Protein AF-A0A2V6D5V5-F1 (afdb_monomer)

Secondary structure (DSSP, 8-state):
-HHHHHHHHHTTS---EEEEETTEEEEE-----TT--HHHHHHHHHHHHHHHHHHHHHT--

pLDDT: mean 92.93, std 8.68, range [48.59, 97.62]

Sequence (61 aa):
NSRIVESINQSGRAYLNQTKLRGQTVIRLGLGNILTTEKHLRDAWELIREAARSVSSSSRA

Mean predicted aligned error: 3.43 Å

Nearest PDB structures (foldseek):
  6khp-assembly1_B-2  TM=9.506E-01  e=1.532E-03  Oryza sativa Japonica Group
  3rch-assembly1_B  TM=9.468E-01  e=2.772E-02  Homo sapiens
  8ora-assembly1_A-2  TM=9.610E-01  e=3.408E-02  Homo sapiens
  3k40-assembly1_B  TM=9.003E-01  e=1.027E-01  Drosophila melanogaster
  2qma-assembly1_A  TM=8.821E-01  e=1.910E-01  Vibrio parahaemolyticus RIMD 2210633

Structure (mmCIF, N/CA/C/O backbone):
data_AF-A0A2V6D5V5-F1
#
_entry.id   AF-A0A2V6D5V5-F1
#
loop_
_atom_site.group_PDB
_atom_site.id
_atom_site.type_symbol
_atom_site.label_atom_id
_atom_site.label_alt_id
_atom_site.label_comp_id
_atom_site.label_asym_id
_atom_site.label_entity_id
_atom_site.label_seq_id
_atom_site.pdbx_PDB_ins_code
_atom_site.Cartn_x
_atom_site.Cartn_y
_atom_site.Cartn_z
_atom_site.occupancy
_atom_site.B_iso_or_equiv
_atom_site.auth_seq_id
_atom_site.auth_comp_id
_atom_site.auth_asym_id
_atom_site.auth_atom_id
_atom_site.pdbx_PDB_model_num
ATOM 1 N N . ASN A 1 1 ? -8.275 -1.852 8.926 1.00 91.94 1 ASN A N 1
ATOM 2 C CA . ASN A 1 1 ? -8.043 -1.766 7.464 1.00 91.94 1 ASN A CA 1
ATOM 3 C C . ASN A 1 1 ? -7.973 -0.335 6.948 1.00 91.94 1 ASN A C 1
ATOM 5 O O . ASN A 1 1 ? -6.934 -0.007 6.403 1.00 91.94 1 ASN A O 1
ATOM 9 N N . SER A 1 2 ? -8.963 0.543 7.162 1.00 94.75 2 SER A N 1
ATOM 10 C CA . SER A 1 2 ? -8.891 1.920 6.617 1.00 94.75 2 SER A CA 1
ATOM 11 C C . SER A 1 2 ? -7.683 2.728 7.095 1.00 94.75 2 SER A C 1
ATOM 13 O O . SER A 1 2 ? -6.931 3.218 6.265 1.00 94.75 2 SER A O 1
ATOM 15 N N . ARG A 1 3 ? -7.394 2.718 8.403 1.00 95.69 3 ARG A N 1
ATOM 16 C CA . ARG A 1 3 ? -6.185 3.359 8.959 1.00 95.69 3 ARG A CA 1
ATOM 17 C C . ARG A 1 3 ? -4.870 2.827 8.368 1.00 95.69 3 ARG A C 1
ATOM 19 O O . ARG A 1 3 ? -3.913 3.574 8.232 1.00 95.69 3 ARG A O 1
ATOM 26 N N . ILE A 1 4 ? -4.826 1.539 8.008 1.00 96.44 4 ILE A N 1
ATOM 27 C CA . ILE A 1 4 ? -3.645 0.920 7.379 1.00 96.44 4 ILE A CA 1
ATOM 28 C C . ILE A 1 4 ? -3.448 1.508 5.978 1.00 96.44 4 ILE A C 1
ATOM 30 O O . ILE A 1 4 ? -2.348 1.923 5.636 1.00 96.44 4 ILE A O 1
ATOM 34 N N . VAL A 1 5 ? -4.521 1.581 5.185 1.00 96.56 5 VAL A N 1
ATOM 35 C CA . VAL A 1 5 ? -4.485 2.150 3.828 1.00 96.56 5 VAL A CA 1
ATOM 36 C C . VAL A 1 5 ? -4.130 3.634 3.858 1.00 96.56 5 VAL A C 1
ATOM 38 O O . VAL A 1 5 ? -3.279 4.063 3.087 1.00 96.56 5 VAL A O 1
ATOM 41 N N . GLU A 1 6 ? -4.725 4.404 4.769 1.00 95.88 6 GLU A N 1
ATOM 42 C CA . GLU A 1 6 ? -4.413 5.827 4.950 1.00 95.88 6 GLU A 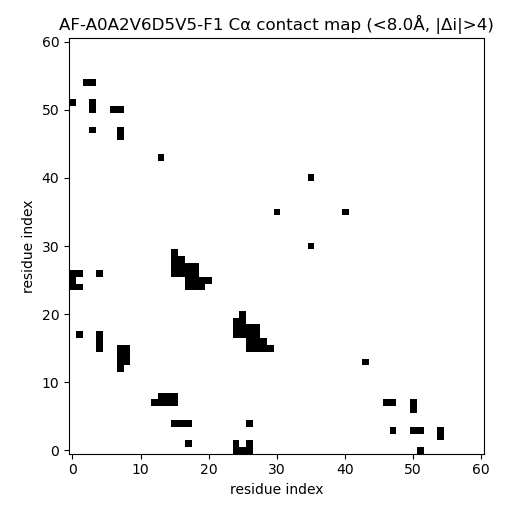CA 1
ATOM 43 C C . GLU A 1 6 ? -2.940 6.045 5.305 1.00 95.88 6 GLU A C 1
ATOM 45 O O . GLU A 1 6 ? -2.274 6.834 4.643 1.00 95.88 6 GLU A O 1
ATOM 50 N N . SER A 1 7 ? -2.408 5.297 6.278 1.00 95.81 7 SER A N 1
ATOM 51 C CA . SER A 1 7 ? -1.000 5.391 6.683 1.00 95.81 7 SER A CA 1
ATOM 52 C C . SER A 1 7 ? -0.038 5.065 5.534 1.00 95.81 7 SER A C 1
ATOM 54 O O . SER A 1 7 ? 0.929 5.793 5.309 1.00 95.81 7 SER A O 1
ATOM 56 N N . ILE A 1 8 ? -0.320 4.012 4.761 1.00 96.56 8 ILE A N 1
ATOM 57 C CA . ILE A 1 8 ? 0.513 3.630 3.613 1.00 96.56 8 ILE A CA 1
ATOM 58 C C . ILE A 1 8 ? 0.451 4.698 2.519 1.00 96.56 8 ILE A C 1
ATOM 60 O O . ILE A 1 8 ? 1.500 5.123 2.037 1.00 96.56 8 ILE A O 1
ATOM 64 N N . ASN A 1 9 ? -0.742 5.181 2.167 1.00 96.81 9 ASN A N 1
ATOM 65 C CA . ASN A 1 9 ? -0.897 6.196 1.125 1.00 96.81 9 ASN A CA 1
ATOM 66 C C . ASN A 1 9 ? -0.244 7.531 1.531 1.00 96.81 9 ASN A C 1
ATOM 68 O O . ASN A 1 9 ? 0.388 8.172 0.695 1.00 96.81 9 ASN A O 1
ATOM 72 N N . GLN A 1 10 ? -0.325 7.921 2.808 1.00 96.44 10 GLN A N 1
ATOM 73 C CA . GLN A 1 10 ? 0.368 9.101 3.345 1.00 96.44 10 GLN A CA 1
ATOM 74 C C . GLN A 1 10 ? 1.894 8.968 3.295 1.00 96.44 10 GLN A C 1
ATOM 76 O O . GLN A 1 10 ? 2.582 9.968 3.120 1.00 96.44 10 GLN A O 1
ATOM 81 N N . SER A 1 11 ? 2.433 7.748 3.408 1.00 94.50 11 SER A N 1
ATOM 82 C CA . SER A 1 11 ? 3.880 7.519 3.295 1.00 94.50 11 SER A CA 1
ATOM 83 C C . SER A 1 11 ? 4.431 7.763 1.885 1.00 94.50 11 SER A C 1
ATOM 85 O O . SER A 1 11 ? 5.644 7.869 1.718 1.00 94.50 11 SER A O 1
ATOM 87 N N . GLY A 1 12 ? 3.573 7.769 0.856 1.00 94.62 12 GLY A N 1
ATOM 88 C CA . GLY A 1 12 ? 3.970 7.881 -0.551 1.00 94.62 12 GLY A CA 1
ATOM 89 C C . GLY A 1 12 ? 4.734 6.671 -1.111 1.00 94.62 12 GLY A C 1
ATOM 90 O O . GLY A 1 12 ? 5.034 6.643 -2.301 1.00 94.62 12 GLY A O 1
ATOM 91 N N . ARG A 1 13 ? 5.037 5.652 -0.292 1.00 93.25 13 ARG A N 1
ATOM 92 C CA . ARG A 1 13 ? 5.827 4.475 -0.703 1.00 93.25 13 ARG A CA 1
ATOM 93 C C .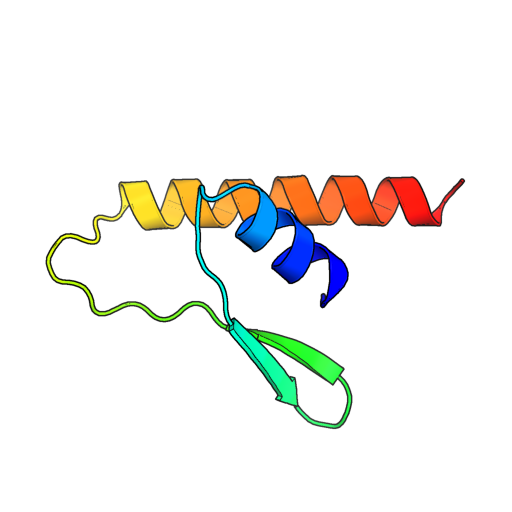 ARG A 1 13 ? 5.031 3.468 -1.534 1.00 93.25 13 ARG A C 1
ATOM 95 O O . ARG A 1 13 ? 5.616 2.714 -2.304 1.00 93.25 13 ARG A O 1
ATOM 102 N N . ALA A 1 14 ? 3.713 3.435 -1.360 1.00 94.94 14 ALA A N 1
ATOM 103 C CA . ALA A 1 14 ? 2.790 2.630 -2.147 1.00 94.94 14 ALA A CA 1
ATOM 104 C C . ALA A 1 14 ? 1.409 3.294 -2.155 1.00 94.94 14 ALA A C 1
ATOM 106 O O . ALA A 1 14 ? 1.065 4.025 -1.227 1.00 94.94 14 ALA A O 1
ATOM 107 N N . TYR A 1 15 ? 0.612 3.004 -3.183 1.00 95.19 15 TYR A N 1
ATOM 108 C CA . TYR A 1 15 ? -0.781 3.434 -3.250 1.00 95.19 15 TYR A CA 1
ATOM 109 C C . TYR A 1 15 ? -1.704 2.217 -3.255 1.00 95.19 15 TYR A C 1
ATOM 111 O O . TYR A 1 15 ? -1.647 1.377 -4.155 1.00 95.19 15 TYR A O 1
ATOM 119 N N . LEU A 1 16 ? -2.549 2.115 -2.233 1.00 95.81 16 LEU A N 1
ATOM 120 C CA . LEU A 1 16 ? -3.518 1.042 -2.062 1.00 95.81 16 LEU A CA 1
ATOM 121 C C . LEU A 1 16 ? -4.937 1.591 -2.134 1.00 95.81 16 LEU A C 1
ATOM 123 O O . LEU A 1 16 ? -5.241 2.678 -1.640 1.00 95.81 16 LEU A O 1
ATOM 127 N N . ASN A 1 17 ? -5.826 0.779 -2.698 1.00 95.44 17 ASN A N 1
ATOM 128 C CA . ASN A 1 17 ? -7.256 1.038 -2.669 1.00 95.44 17 ASN A CA 1
ATOM 129 C C . ASN A 1 17 ? -7.909 0.252 -1.528 1.00 95.44 17 ASN A C 1
ATOM 131 O O . ASN A 1 17 ? -7.404 -0.778 -1.080 1.00 95.44 17 ASN A O 1
ATOM 135 N N . GLN A 1 18 ? -9.087 0.698 -1.102 1.00 95.94 18 GLN A N 1
ATO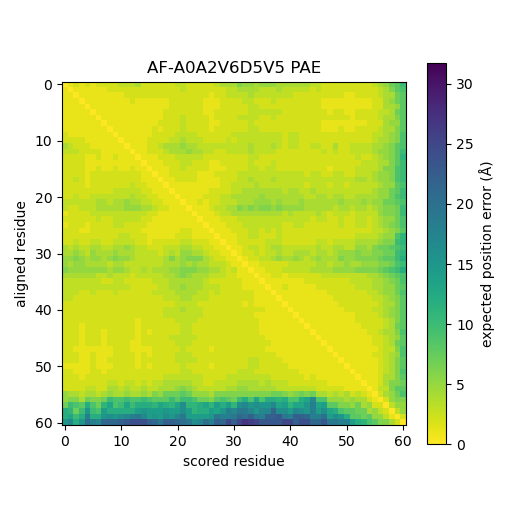M 136 C CA . GLN A 1 18 ? -9.954 -0.063 -0.208 1.00 95.94 18 GLN A CA 1
ATOM 137 C C . GLN A 1 18 ? -11.358 -0.175 -0.790 1.00 95.94 18 GLN A C 1
ATOM 139 O O . GLN A 1 18 ? -11.788 0.668 -1.573 1.00 95.94 18 GLN A O 1
ATOM 144 N N . THR A 1 19 ? -12.076 -1.219 -0.397 1.00 96.31 19 THR A N 1
ATOM 145 C CA . THR A 1 19 ? -13.497 -1.379 -0.720 1.00 96.31 19 THR A CA 1
ATOM 146 C C . THR A 1 19 ? -14.243 -2.005 0.454 1.00 96.31 19 THR A C 1
ATOM 148 O O . THR A 1 19 ? -13.632 -2.437 1.435 1.00 96.31 19 THR A O 1
ATOM 151 N N . LYS A 1 20 ? -15.573 -2.026 0.378 1.00 97.06 20 LYS A N 1
ATOM 152 C CA . LYS A 1 20 ? -16.444 -2.693 1.344 1.00 97.06 20 LYS A CA 1
ATOM 153 C C . LYS A 1 20 ? -16.920 -4.017 0.761 1.00 97.06 20 LYS A C 1
ATOM 155 O O . LYS A 1 20 ? -17.610 -4.035 -0.250 1.00 97.06 20 LYS A O 1
ATOM 160 N N . LEU A 1 21 ? -16.595 -5.119 1.429 1.00 97.25 21 LEU A N 1
ATOM 161 C CA . LEU A 1 21 ? -17.169 -6.432 1.147 1.00 97.25 21 LEU A CA 1
ATOM 162 C C . LEU A 1 21 ? -17.963 -6.876 2.370 1.00 97.25 21 LEU A C 1
ATOM 164 O O . LEU A 1 21 ? -17.407 -6.992 3.460 1.00 97.25 21 LEU A O 1
ATOM 168 N N . ARG A 1 22 ? -19.276 -7.083 2.199 1.00 96.44 22 ARG A N 1
ATOM 169 C CA . ARG A 1 22 ? -20.198 -7.467 3.287 1.00 96.44 22 ARG A CA 1
ATOM 170 C C . ARG A 1 22 ? -20.064 -6.558 4.525 1.00 96.44 22 ARG A C 1
ATOM 172 O O . ARG A 1 22 ? -19.943 -7.029 5.649 1.00 96.44 22 ARG A O 1
A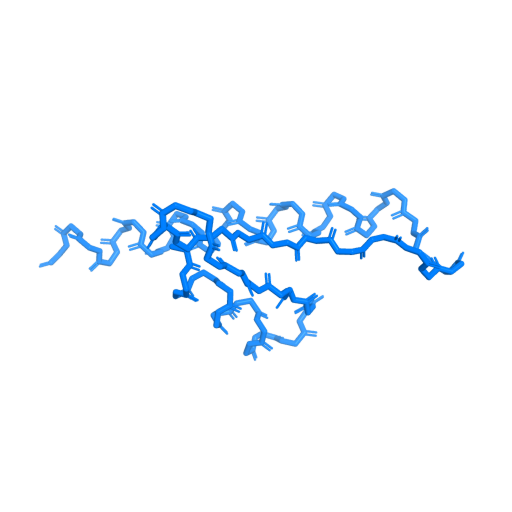TOM 179 N N . GLY A 1 23 ? -19.993 -5.243 4.302 1.00 95.94 23 GLY A N 1
ATOM 180 C CA . GLY A 1 23 ? -19.828 -4.229 5.357 1.00 95.94 23 GLY A CA 1
ATOM 181 C C . GLY A 1 23 ? -18.405 -4.081 5.920 1.00 95.94 23 GLY A C 1
ATOM 182 O O . GLY A 1 23 ? -18.089 -3.059 6.533 1.00 95.94 23 GLY A O 1
ATOM 183 N N . GLN A 1 24 ? -17.504 -5.028 5.657 1.00 96.38 24 GLN A N 1
ATOM 184 C CA . GLN A 1 24 ? -16.125 -4.984 6.141 1.00 96.38 24 GLN A CA 1
ATOM 185 C C . GLN A 1 24 ? -15.220 -4.233 5.161 1.00 96.38 24 GLN A C 1
ATOM 187 O O . GLN A 1 24 ? -15.283 -4.445 3.950 1.00 96.38 24 GLN A O 1
ATOM 192 N N . THR A 1 25 ? -14.361 -3.346 5.674 1.00 95.88 25 THR A N 1
ATOM 193 C CA . THR A 1 25 ? -13.319 -2.722 4.845 1.00 95.88 25 THR A CA 1
ATOM 194 C C . THR A 1 25 ? -12.271 -3.768 4.495 1.00 95.88 25 THR A C 1
ATOM 196 O O . THR A 1 25 ? -11.649 -4.322 5.398 1.00 95.88 25 THR A O 1
ATOM 199 N N . VAL A 1 26 ? -11.994 -3.958 3.211 1.00 97.00 26 VAL A N 1
ATOM 200 C CA . VAL A 1 26 ? -10.902 -4.798 2.707 1.00 97.00 26 VAL A CA 1
ATOM 201 C C . VAL A 1 26 ? -9.887 -3.956 1.937 1.00 97.00 26 VAL A C 1
ATOM 203 O O . VAL A 1 26 ? -10.240 -2.942 1.331 1.00 97.00 26 VAL A O 1
ATOM 206 N N . ILE A 1 27 ? -8.623 -4.373 1.979 1.00 96.38 27 ILE A N 1
ATOM 207 C CA . ILE A 1 27 ? -7.523 -3.748 1.234 1.00 96.38 27 ILE A CA 1
ATOM 208 C C . ILE A 1 27 ? -7.448 -4.403 -0.146 1.00 96.38 27 ILE A C 1
ATOM 210 O O . ILE A 1 27 ? -7.552 -5.624 -0.254 1.00 96.38 27 ILE A O 1
ATOM 214 N N . ARG A 1 28 ? -7.258 -3.602 -1.198 1.00 95.88 28 ARG A N 1
ATOM 215 C CA . ARG A 1 28 ? -7.084 -4.072 -2.574 1.00 95.88 28 ARG A CA 1
ATOM 216 C C . ARG A 1 28 ? -5.760 -3.568 -3.141 1.00 95.88 28 ARG A C 1
ATOM 218 O O . ARG A 1 28 ? -5.561 -2.361 -3.277 1.00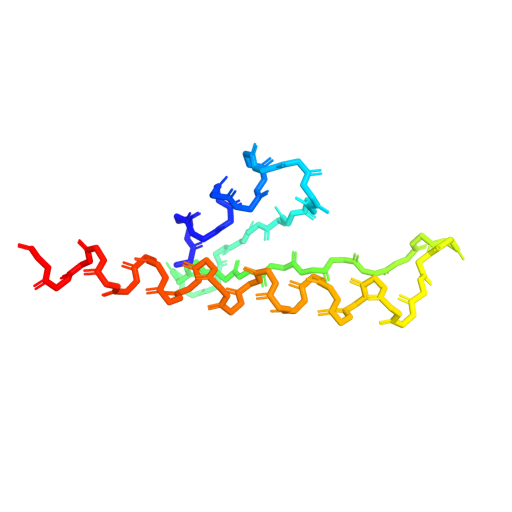 95.88 28 ARG A O 1
ATOM 225 N N . LEU A 1 29 ? -4.900 -4.507 -3.528 1.00 92.75 29 LEU A N 1
ATOM 226 C CA . LEU A 1 29 ? -3.667 -4.257 -4.271 1.00 92.75 29 LEU A CA 1
ATOM 227 C C . LEU A 1 29 ? -3.903 -4.611 -5.745 1.00 92.75 29 LEU A C 1
ATOM 229 O O . LEU A 1 29 ? -4.210 -5.757 -6.060 1.00 92.75 29 LEU A O 1
ATOM 233 N N . GLY A 1 30 ? -3.812 -3.620 -6.632 1.00 90.69 30 GLY A N 1
ATOM 234 C CA . GLY A 1 30 ? -3.909 -3.829 -8.077 1.00 90.69 30 GLY A CA 1
ATOM 235 C C . GLY A 1 30 ? -2.522 -4.023 -8.681 1.00 90.69 30 GLY A C 1
ATOM 236 O O . GLY A 1 30 ? -1.657 -3.172 -8.493 1.00 90.69 30 GLY A O 1
ATOM 237 N N . LEU A 1 31 ? -2.320 -5.119 -9.408 1.00 90.12 31 LEU A N 1
ATOM 238 C CA . LEU A 1 31 ? -1.087 -5.406 -10.143 1.00 90.12 31 LEU A CA 1
ATOM 239 C C . LEU A 1 31 ? -1.382 -5.326 -11.642 1.00 90.12 31 LEU A C 1
ATOM 241 O O . LEU A 1 31 ? -2.402 -5.842 -12.090 1.00 90.12 31 LEU A O 1
ATOM 245 N N . GLY A 1 32 ? -0.513 -4.667 -12.408 1.00 88.81 32 GLY A N 1
ATOM 246 C CA . GLY A 1 32 ? -0.738 -4.478 -13.848 1.00 88.81 32 GLY A CA 1
ATOM 247 C C . GLY A 1 32 ? 0.157 -3.444 -14.527 1.00 88.81 32 GLY A C 1
ATOM 248 O O . GLY A 1 32 ? 0.138 -3.340 -15.748 1.00 88.81 32 GLY A O 1
ATOM 249 N N . ASN A 1 33 ? 0.958 -2.688 -13.771 1.00 92.56 33 ASN A N 1
ATOM 250 C CA . ASN A 1 33 ? 1.997 -1.848 -14.359 1.00 92.56 33 ASN A CA 1
ATOM 251 C C . ASN A 1 33 ? 3.161 -2.736 -14.833 1.00 92.56 33 ASN A C 1
ATOM 253 O O . ASN A 1 33 ? 3.663 -3.558 -14.069 1.00 92.56 33 ASN A O 1
ATOM 257 N N . ILE A 1 34 ? 3.602 -2.553 -16.080 1.00 95.81 34 ILE A N 1
ATOM 258 C CA . ILE A 1 34 ? 4.674 -3.345 -16.703 1.00 95.81 34 ILE A CA 1
ATOM 259 C C . ILE A 1 34 ? 6.030 -3.208 -15.994 1.00 95.81 34 ILE A C 1
ATOM 261 O O . ILE A 1 34 ? 6.867 -4.098 -16.081 1.00 95.81 34 ILE A O 1
ATOM 265 N N . LEU A 1 35 ? 6.241 -2.115 -15.256 1.00 96.62 35 LEU A N 1
ATOM 266 C CA . LEU A 1 35 ? 7.452 -1.884 -14.465 1.00 96.62 35 LEU A CA 1
ATOM 267 C C . LEU A 1 35 ? 7.368 -2.497 -13.057 1.00 96.62 35 LEU A C 1
ATOM 269 O O . LEU A 1 35 ? 8.316 -2.410 -12.273 1.00 96.62 35 LEU A O 1
ATOM 273 N N . THR A 1 36 ? 6.234 -3.097 -12.687 1.00 95.69 36 THR A N 1
ATOM 274 C CA . THR A 1 36 ? 6.094 -3.773 -11.399 1.00 95.69 36 THR A CA 1
ATOM 275 C C . THR A 1 36 ? 6.897 -5.074 -11.398 1.00 95.69 36 THR A C 1
ATOM 277 O O . THR A 1 36 ? 6.659 -5.964 -12.205 1.00 95.69 36 THR A O 1
ATOM 280 N N . THR A 1 37 ? 7.823 -5.205 -10.448 1.00 96.38 37 THR A N 1
ATOM 281 C CA . THR A 1 37 ? 8.639 -6.405 -10.243 1.00 96.38 37 THR A CA 1
ATOM 282 C C . THR A 1 37 ? 8.235 -7.110 -8.953 1.00 96.38 37 THR A C 1
ATOM 284 O O . THR A 1 37 ? 7.578 -6.533 -8.085 1.00 96.38 37 THR A O 1
ATOM 287 N N . GLU A 1 38 ? 8.696 -8.345 -8.769 1.00 96.12 38 GLU A N 1
ATOM 288 C CA . GLU A 1 38 ? 8.493 -9.107 -7.532 1.00 96.12 38 GLU A CA 1
ATOM 289 C C . GLU A 1 38 ? 9.048 -8.385 -6.287 1.00 96.12 38 GLU A C 1
ATOM 291 O O . GLU A 1 38 ? 8.479 -8.477 -5.198 1.00 96.12 38 GLU A O 1
ATOM 296 N N . LYS A 1 39 ? 10.125 -7.601 -6.447 1.00 96.69 39 LYS A N 1
ATOM 297 C CA . LYS A 1 39 ? 10.650 -6.753 -5.371 1.00 96.69 39 LYS A CA 1
ATOM 298 C C . LYS A 1 39 ? 9.607 -5.736 -4.901 1.00 96.69 39 LYS A C 1
ATOM 300 O O . LYS A 1 39 ? 9.425 -5.591 -3.698 1.00 96.69 39 LYS A O 1
ATOM 305 N N . HIS A 1 40 ? 8.881 -5.094 -5.818 1.00 95.69 40 HIS A N 1
ATOM 306 C CA . HIS A 1 40 ? 7.825 -4.146 -5.453 1.00 95.69 40 HIS A CA 1
ATOM 307 C C . HIS A 1 40 ? 6.681 -4.826 -4.684 1.00 95.69 40 HIS A C 1
ATOM 309 O O . HIS A 1 40 ? 6.136 -4.234 -3.756 1.00 95.69 40 HIS A O 1
ATOM 315 N N . LEU A 1 41 ? 6.343 -6.079 -5.020 1.00 94.44 41 LEU A N 1
ATOM 316 C CA . LEU A 1 41 ? 5.335 -6.853 -4.285 1.00 94.44 41 LEU A CA 1
ATOM 317 C C . LEU A 1 41 ? 5.798 -7.167 -2.859 1.00 94.44 41 LEU A C 1
ATOM 319 O O . LEU A 1 41 ? 5.026 -6.983 -1.918 1.00 94.44 41 LEU A O 1
ATOM 323 N N . ARG A 1 42 ? 7.052 -7.609 -2.693 1.00 96.69 42 ARG A N 1
ATOM 324 C CA . ARG A 1 42 ? 7.649 -7.836 -1.368 1.00 96.69 42 ARG A CA 1
ATOM 325 C C . ARG A 1 42 ? 7.640 -6.563 -0.530 1.00 96.69 42 ARG A C 1
ATOM 327 O O . ARG A 1 42 ? 7.142 -6.584 0.590 1.00 96.69 42 ARG A O 1
ATOM 334 N N . ASP A 1 43 ? 8.121 -5.459 -1.093 1.00 95.94 43 ASP A N 1
ATOM 335 C CA . ASP A 1 43 ? 8.205 -4.178 -0.390 1.00 95.94 43 ASP A CA 1
ATOM 336 C C . ASP A 1 43 ? 6.801 -3.675 0.019 1.00 95.94 43 ASP A C 1
ATOM 338 O O . ASP A 1 43 ? 6.606 -3.227 1.151 1.00 95.94 43 ASP A O 1
ATOM 342 N N . ALA A 1 44 ? 5.794 -3.813 -0.855 1.00 95.12 44 ALA A N 1
ATOM 343 C CA . ALA A 1 44 ? 4.402 -3.479 -0.536 1.00 95.12 44 ALA A CA 1
ATOM 344 C C . ALA A 1 44 ? 3.812 -4.382 0.561 1.00 95.12 44 ALA A C 1
ATOM 346 O O . ALA A 1 44 ? 3.069 -3.907 1.421 1.00 95.12 44 ALA A O 1
ATOM 347 N N . TRP A 1 45 ? 4.140 -5.676 0.556 1.00 96.06 45 TRP A N 1
ATOM 348 C CA . TRP A 1 45 ? 3.695 -6.603 1.592 1.00 96.06 45 TRP A CA 1
ATOM 349 C C . TRP A 1 45 ? 4.292 -6.263 2.960 1.00 96.06 45 TRP A C 1
ATOM 351 O O . TRP A 1 45 ? 3.558 -6.213 3.948 1.00 96.06 45 TRP A O 1
ATOM 361 N N . GLU A 1 46 ? 5.588 -5.954 3.022 1.00 97.62 46 GLU A N 1
ATOM 362 C CA . GLU A 1 46 ? 6.235 -5.522 4.264 1.00 97.62 46 GLU A CA 1
ATOM 363 C C . GLU A 1 46 ? 5.612 -4.244 4.824 1.00 97.62 46 GLU A C 1
ATOM 365 O O . GLU A 1 46 ? 5.243 -4.205 6.000 1.00 97.62 46 GLU A O 1
ATOM 370 N N . LEU A 1 47 ? 5.378 -3.251 3.961 1.00 96.50 47 LEU A N 1
ATOM 371 C CA . LEU A 1 47 ? 4.683 -2.012 4.314 1.00 96.50 47 LEU A CA 1
ATOM 372 C C . LEU A 1 47 ? 3.309 -2.267 4.946 1.00 96.50 47 LEU A C 1
ATOM 374 O O . LEU A 1 47 ? 2.966 -1.664 5.965 1.00 96.50 47 LEU A O 1
ATOM 378 N N . ILE A 1 48 ? 2.529 -3.193 4.380 1.00 96.25 48 ILE A N 1
ATOM 379 C CA . ILE A 1 48 ? 1.224 -3.581 4.931 1.00 96.25 48 ILE A CA 1
ATOM 380 C C . ILE A 1 48 ? 1.377 -4.192 6.327 1.00 96.25 48 ILE A C 1
ATOM 382 O O . ILE A 1 48 ? 0.620 -3.836 7.234 1.00 96.25 48 ILE A O 1
ATOM 386 N N . ARG A 1 49 ? 2.357 -5.081 6.532 1.00 97.06 49 ARG A N 1
ATOM 387 C CA . ARG A 1 49 ? 2.598 -5.719 7.839 1.00 97.06 49 ARG A CA 1
ATOM 388 C C . ARG A 1 49 ? 3.083 -4.730 8.894 1.00 97.06 49 ARG A C 1
ATOM 390 O O . ARG A 1 49 ? 2.698 -4.838 10.057 1.00 97.06 49 ARG A O 1
ATOM 397 N N . GLU A 1 50 ? 3.941 -3.788 8.523 1.00 96.94 50 GLU A N 1
ATOM 398 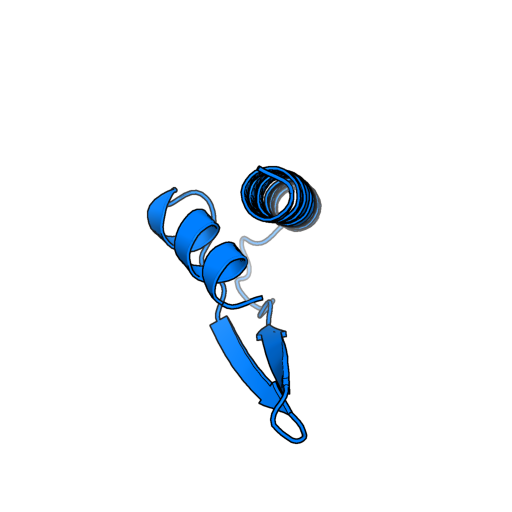C CA . GLU A 1 50 ? 4.415 -2.714 9.403 1.00 96.94 50 GLU A CA 1
ATOM 399 C C . GLU A 1 50 ? 3.263 -1.808 9.845 1.00 96.94 50 GLU A C 1
ATOM 401 O O . GLU A 1 50 ? 3.032 -1.648 11.047 1.00 96.94 50 GLU A O 1
ATOM 406 N N . ALA A 1 51 ? 2.475 -1.304 8.893 1.00 95.94 51 ALA A N 1
ATOM 407 C CA . ALA A 1 51 ? 1.321 -0.461 9.185 1.00 95.94 51 ALA A CA 1
ATOM 408 C C . ALA A 1 51 ? 0.260 -1.202 10.020 1.00 95.94 51 ALA A C 1
ATOM 410 O O . ALA A 1 51 ? -0.294 -0.640 10.965 1.00 95.94 51 ALA A O 1
ATOM 411 N N . ALA A 1 52 ? 0.007 -2.487 9.741 1.00 96.00 52 ALA A N 1
ATOM 412 C CA . ALA A 1 52 ? -0.906 -3.306 10.538 1.00 96.00 52 ALA A CA 1
ATOM 413 C C . ALA A 1 52 ? -0.438 -3.461 11.994 1.00 96.00 52 ALA A C 1
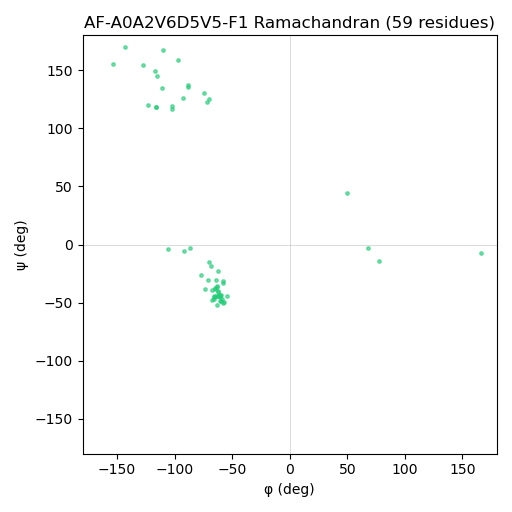ATOM 415 O O . ALA A 1 52 ? -1.243 -3.304 12.915 1.00 96.00 52 ALA A O 1
ATOM 416 N N . ARG A 1 53 ? 0.861 -3.721 12.213 1.00 96.56 53 ARG A N 1
ATOM 417 C CA . ARG A 1 53 ? 1.449 -3.800 13.559 1.00 96.56 53 ARG A CA 1
ATOM 418 C C . ARG A 1 53 ? 1.297 -2.475 14.302 1.00 96.56 53 ARG A C 1
ATOM 420 O O . ARG A 1 53 ? 0.768 -2.489 15.411 1.00 96.56 53 ARG A O 1
ATOM 427 N N . SER A 1 54 ? 1.654 -1.360 13.664 1.00 93.94 54 SER A N 1
ATOM 428 C CA . SER A 1 54 ? 1.540 -0.012 14.239 1.00 93.94 54 SER A CA 1
ATOM 429 C C . SER A 1 54 ? 0.103 0.323 14.661 1.00 93.94 54 SER A C 1
ATOM 431 O O . SER A 1 54 ? -0.1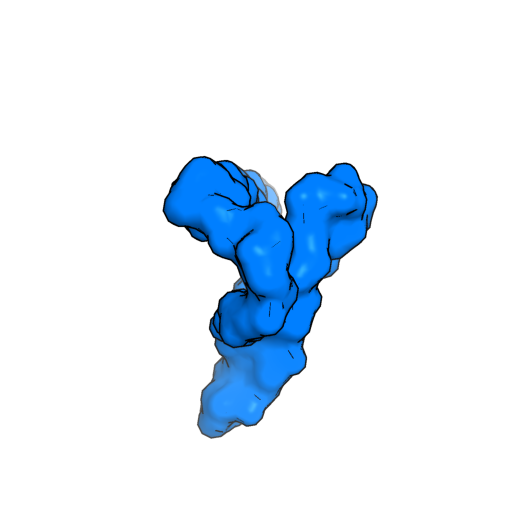46 0.671 15.817 1.00 93.94 54 SER A O 1
ATOM 433 N N . VAL A 1 55 ? -0.878 0.106 13.777 1.00 92.50 55 VAL A N 1
ATOM 434 C CA . VAL A 1 55 ? -2.295 0.350 14.094 1.00 92.50 55 VAL A CA 1
ATOM 435 C C . VAL A 1 55 ? -2.783 -0.556 15.230 1.00 92.50 55 VAL A C 1
ATOM 437 O O . VAL A 1 55 ? -3.574 -0.123 16.067 1.00 92.50 55 VAL A O 1
ATOM 440 N N . SER A 1 56 ? -2.309 -1.805 15.292 1.00 88.75 56 SER A N 1
ATOM 441 C CA . SER A 1 56 ? -2.689 -2.739 16.357 1.00 88.75 56 SER A CA 1
ATOM 442 C C . SER A 1 56 ? -2.094 -2.383 17.722 1.00 88.75 56 SER A C 1
ATOM 444 O O . SER A 1 56 ? -2.731 -2.660 18.738 1.00 88.75 56 SER A O 1
ATOM 446 N N . SER A 1 57 ? -0.904 -1.770 17.764 1.00 81.81 57 SER A N 1
ATOM 447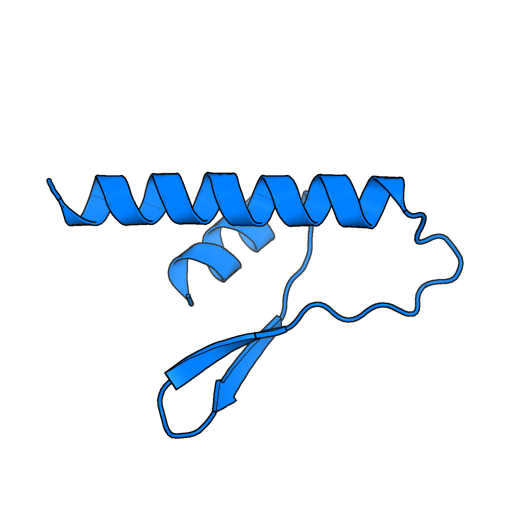 C CA . SER A 1 57 ? -0.306 -1.264 19.005 1.00 81.81 57 SER A CA 1
ATOM 448 C C . SER A 1 57 ? -1.009 -0.004 19.502 1.00 81.81 57 SER A C 1
ATOM 450 O O . SER A 1 57 ? -1.268 0.101 20.694 1.00 81.81 57 SER A O 1
ATOM 452 N N . SER A 1 58 ? -1.414 0.901 18.603 1.00 72.75 58 SER A N 1
ATOM 453 C CA . SER A 1 58 ? -2.151 2.122 18.970 1.00 72.75 58 SER A CA 1
ATOM 454 C C . SER A 1 58 ? -3.581 1.865 19.447 1.00 72.75 58 SER A C 1
ATOM 456 O O . SER A 1 58 ? -4.201 2.762 19.994 1.00 72.75 58 SER A O 1
ATOM 458 N N . SER A 1 59 ? -4.129 0.670 19.212 1.00 69.12 59 SER A N 1
ATOM 459 C CA . SER A 1 59 ? -5.462 0.284 19.695 1.00 69.12 59 SER A CA 1
ATOM 460 C C . SER A 1 59 ? -5.437 -0.419 21.059 1.00 69.12 59 SER A C 1
ATOM 462 O O . SER A 1 59 ? -6.505 -0.756 21.565 1.00 69.12 59 SER A O 1
ATOM 464 N N . ARG A 1 60 ? -4.247 -0.709 21.609 1.00 61.34 60 ARG A N 1
ATOM 465 C CA . ARG A 1 60 ? -4.059 -1.342 22.929 1.00 61.34 60 ARG A CA 1
ATOM 466 C C . ARG A 1 60 ? -3.579 -0.366 24.012 1.00 61.34 60 ARG A C 1
ATOM 468 O O . ARG A 1 60 ? -3.426 -0.796 25.150 1.00 61.34 60 ARG A O 1
ATOM 475 N N . ALA A 1 61 ? -3.308 0.884 23.644 1.00 48.59 61 ALA A N 1
ATOM 476 C CA . ALA A 1 61 ? -3.041 1.997 24.553 1.00 48.59 61 ALA A CA 1
ATOM 477 C C . ALA A 1 61 ? -4.325 2.815 24.722 1.00 48.59 61 ALA A C 1
ATOM 479 O O . ALA A 1 61 ? -4.548 3.311 25.845 1.00 48.59 61 ALA A O 1
#

Solvent-accessible surface area (backbone atoms only — not comparable to full-atom values): 3817 Å² total; per-residue (Å²): 94,65,70,37,42,51,54,41,43,72,64,67,83,48,84,60,49,72,49,73,58,96,86,41,66,42,80,44,84,88,83,82,61,89,86,67,47,72,66,56,54,52,54,53,50,51,52,50,55,50,39,48,51,52,56,56,54,68,73,75,112

Radius of gyration: 12.45 Å; Cα contacts (8 Å, |Δi|>4): 48; chains: 1; bounding box: 31×18×41 Å

Foldseek 3Di:
DVQLQVVLVVVVLDHWDWDADPNDIDIDDDDDPPPDDPVSVVVVVVSSVVSVVVVVVVVVD